Protein 8ZXQ (pdb70)

Nearest PDB structures (foldseek):
  8zxq-assembly1_A  TM=1.011E+00  e=1.852E-20  Synechocystis sp. PCC 6803 substr. Kazusa
  8fm6-assembly1_B  TM=9.868E-01  e=1.856E-18  Synechocystis sp. PCC 6803
  8fm6-assembly1_A  TM=9.824E-01  e=1.324E-17  Synechocystis sp. PCC 6803
  8gbk-assembly1_G  TM=9.699E-01  e=3.195E-17  Synechocystis sp. PCC 6803 substr. Kazusa
  8gdw-assembly1_BBB  TM=9.534E-01  e=4.797E-17  Synechocystis sp. PCC 6803

InterPro domains:
  IPR019595 Domain of unknown function DUF2470 [PF10615] (10-85)
  IPR037119 Haem oxygenase HugZ-like superfamily [G3DSA:3.20.180.10] (1-91)

Radius of gyration: 12.62 Å; Cα contacts (8 Å, |Δi|>4): 171; chains: 1; bounding box: 32×37×26 Å

Organism: Synechocystis sp. (strain ATCC 27184 / PCC 6803 / Kazusa) (NCBI:txid1111708)

Sequence (95 aa):
ADPLTPAISDRICKHMNEDHASAIALYAQVFGQQTDVTMAQQMMQAIDPTGMMDLVVESEGGSKTIRIEFEQPLKDSEDAHQVLIAMAKQARRSVGKNS

Foldseek 3Di:
DAFFDQVNFVVVQVCCQVPVFVLQQLCCVPQVVDPAFPTKGWPGQHQFWTWIWTQGPVGTDIDIGTDPGGDGHVVSVVVVSVVSSVVSVVPVVDD

Secondary structure (DSSP, 8-state):
-----HHHHHHHHHHHHHH-HHHHHHIIIIIS--SS-SEEEEEEEETTEEEEEEEETTEEEEEEEE-SS---SHHHHHHHHHHHHHHHHHHHT--

Solvent-accessible surface area: 5779 Å² total; per-residue (Å²): 92,85,85,19,55,110,72,45,7,96,58,30,5,125,92,14,35,112,97,77,45,88,9,0,17,34,2,0,71,34,70,14,156,32,123,112,26,99,105,1,62,4,104,30,2,40,55,72,0,0,30,0,49,4,42,38,109,82,27,83,110,80,26,96,14,134,24,184,134,74,12,165,35,31,80,45,0,105,94,33,14,61,36,8,11,134,94,0,123,68,83,39,162,130,160

B-factor: mean 22.9, std 15.25, range [1.25, 118.81]

Structure (mmCIF, N/CA/C/O backbone):
data_8ZXQ
#
_entry.id   8ZXQ
#
_cell.length_a   58.898
_cell.length_b   92.348
_cell.length_c   34.464
_cell.angle_alpha   90.00
_cell.angle_beta   90.00
_cell.angle_gamma   90.00
#
_symmetry.space_group_name_H-M   'C 2 2 21'
#
loop_
_entity.id
_entity.type
_entity.pdbx_description
1 polymer 'Ssr1698 protein'
2 non-polymer 'PROTOPORPHYRIN IX CONTAINING FE'
3 water water
#
loop_
_atom_site.group_PDB
_atom_site.id
_atom_site.type_symbol
_atom_site.label_atom_id
_atom_site.label_alt_id
_atom_site.label_comp_id
_atom_site.label_asym_id
_atom_site.label_entity_id
_atom_site.label_seq_id
_atom_site.pdbx_PDB_ins_code
_atom_site.Cartn_x
_atom_site.Cartn_y
_atom_site.Cartn_z
_atom_site.occupancy
_atom_site.B_iso_or_equiv
_atom_site.auth_seq_id
_atom_site.auth_comp_id
_atom_site.auth_asym_id
_atom_site.auth_atom_id
_atom_site.pdbx_PDB_model_num
ATOM 1 N N . ALA A 1 3 ? 2.805 -25.285 -1.760 1.00 46.93 2 ALA A N 1
ATOM 2 C CA . ALA A 1 3 ? 1.724 -25.367 -0.784 1.00 45.46 2 ALA A CA 1
ATOM 3 C C . ALA A 1 3 ? 0.616 -26.277 -1.301 1.00 47.11 2 ALA A C 1
ATOM 4 O O . ALA A 1 3 ? 0.650 -26.709 -2.456 1.00 47.59 2 ALA A O 1
ATOM 6 N N . ASP A 1 4 ? -0.372 -26.568 -0.430 1.00 46.50 3 ASP A N 1
ATOM 7 C CA . ASP A 1 4 ? -1.497 -27.435 -0.769 1.00 45.41 3 ASP A CA 1
ATOM 8 C C . ASP A 1 4 ? -2.521 -26.671 -1.604 1.00 41.79 3 ASP A C 1
ATOM 9 O O . ASP A 1 4 ? -2.787 -25.498 -1.332 1.00 38.38 3 ASP A O 1
ATOM 14 N N . PRO A 1 5 ? -3.108 -27.308 -2.615 1.00 42.99 4 PRO A N 1
ATOM 15 C CA . PRO A 1 5 ? -4.193 -26.662 -3.366 1.00 40.85 4 PRO A CA 1
ATOM 16 C C . PRO A 1 5 ? -5.404 -26.390 -2.481 1.00 37.66 4 PRO A C 1
ATOM 17 O O . PRO A 1 5 ? -5.602 -27.017 -1.438 1.00 38.78 4 PRO A O 1
ATOM 21 N N . LEU A 1 6 ? -6.225 -25.434 -2.922 1.00 32.93 5 LEU A N 1
ATOM 22 C CA . LEU A 1 6 ? -7.364 -24.943 -2.138 1.00 31.05 5 LEU A CA 1
ATOM 23 C C . LEU A 1 6 ? -8.569 -25.883 -2.240 1.00 32.63 5 LEU A C 1
ATOM 24 O O . LEU A 1 6 ? -9.581 -25.582 -2.876 1.00 36.21 5 LEU A O 1
ATOM 29 N N . THR A 1 7 ? -8.472 -27.014 -1.558 1.00 29.75 6 THR A N 1
ATOM 30 C CA . THR A 1 7 ? -9.606 -27.919 -1.468 1.00 27.36 6 THR A CA 1
ATOM 31 C C . THR A 1 7 ? -10.611 -27.393 -0.446 1.00 25.97 6 THR A C 1
ATOM 32 O O . THR A 1 7 ? -10.274 -26.543 0.378 1.00 23.48 6 THR A O 1
ATOM 36 N N . PRO A 1 8 ? -11.862 -27.871 -0.477 1.00 26.55 7 PRO A N 1
ATOM 37 C CA . PRO A 1 8 ? -12.795 -27.492 0.600 1.00 24.66 7 PRO A CA 1
ATOM 38 C C . PRO A 1 8 ? -12.272 -27.847 1.980 1.00 22.89 7 PRO A C 1
ATOM 39 O O . PRO A 1 8 ? -12.532 -27.112 2.942 1.00 24.11 7 PRO A O 1
ATOM 43 N N . ALA A 1 9 ? -11.510 -28.941 2.097 1.00 23.18 8 ALA A N 1
ATOM 44 C CA . ALA A 1 9 ? -10.894 -29.293 3.375 1.00 21.69 8 ALA A CA 1
ATOM 45 C C . ALA A 1 9 ? -9.915 -28.221 3.831 1.00 20.33 8 ALA A C 1
ATOM 46 O O . ALA A 1 9 ? -9.927 -27.808 4.998 1.00 20.32 8 ALA A O 1
ATOM 48 N N . ILE A 1 10 ? -9.043 -27.772 2.927 1.00 17.81 9 ILE A N 1
ATOM 49 C CA . ILE A 1 10 ? -8.103 -26.710 3.274 1.00 16.09 9 ILE A CA 1
ATOM 50 C C . ILE A 1 10 ? -8.855 -25.417 3.558 1.00 15.88 9 ILE A C 1
ATOM 51 O O . ILE A 1 10 ? -8.564 -24.715 4.540 1.00 14.25 9 ILE A O 1
ATOM 56 N N . SER A 1 11 ? -9.853 -25.096 2.726 1.00 15.99 10 SER A N 1
ATOM 57 C CA . SER A 1 11 ? -10.709 -23.944 3.002 1.00 17.51 10 SER A CA 1
ATOM 58 C C . SER A 1 11 ? -11.263 -23.989 4.419 1.00 16.16 10 SER A C 1
ATOM 59 O O . SER A 1 11 ? -11.182 -23.003 5.156 1.00 17.30 10 SER A O 1
ATOM 62 N N . ASP A 1 12 ? -11.861 -25.125 4.808 1.00 15.25 11 ASP A N 1
ATOM 63 C CA . ASP A 1 12 ? -12.432 -25.244 6.148 1.00 18.16 11 ASP A CA 1
ATOM 64 C C . ASP A 1 12 ? -11.410 -24.882 7.212 1.00 17.11 11 ASP A C 1
ATOM 65 O O . ASP A 1 12 ? -11.727 -24.166 8.169 1.00 18.07 11 ASP A O 1
ATOM 70 N N . ARG A 1 13 ? -10.171 -25.353 7.051 1.00 16.73 12 ARG A N 1
ATOM 71 C CA . ARG A 1 13 ? -9.152 -25.113 8.067 1.00 12.22 12 ARG A CA 1
ATOM 72 C C . ARG A 1 13 ? -8.710 -23.650 8.073 1.00 13.50 12 ARG A C 1
ATOM 73 O O . ARG A 1 13 ? -8.502 -23.062 9.144 1.00 13.83 12 ARG A O 1
ATOM 75 N N . ILE A 1 14 ? -8.585 -23.040 6.889 1.00 11.30 13 ILE A N 1
ATOM 76 C CA . ILE A 1 14 ? -8.262 -21.619 6.811 1.00 10.05 13 ILE A CA 1
ATOM 77 C C . ILE A 1 14 ? -9.355 -20.800 7.476 1.00 9.61 13 ILE A C 1
ATOM 78 O O . ILE A 1 14 ? -9.080 -19.914 8.292 1.00 10.53 13 ILE A O 1
ATOM 83 N N . CYS A 1 15 ? -10.611 -21.067 7.122 1.00 11.53 14 CYS A N 1
ATOM 84 C CA . CYS A 1 15 ? -11.707 -20.278 7.681 1.00 11.76 14 CYS A CA 1
ATOM 85 C C . CYS A 1 15 ? -11.782 -20.451 9.181 1.00 12.35 14 CYS A C 1
ATOM 86 O O . CYS A 1 15 ? -12.026 -19.486 9.919 1.00 12.25 14 CYS A O 1
ATOM 89 N N . LYS A 1 16 ? -11.609 -21.687 9.647 1.00 10.61 15 LYS A N 1
ATOM 90 C CA . LYS A 1 16 ? -11.661 -21.950 11.076 1.00 13.04 15 LYS A CA 1
ATOM 91 C C . LYS A 1 16 ? -10.641 -21.098 11.817 1.00 12.62 15 LYS A C 1
ATOM 92 O O . LYS A 1 16 ? -10.953 -20.461 12.830 1.00 14.59 15 LYS A O 1
ATOM 98 N N . HIS A 1 17 ? -9.417 -21.050 11.305 1.00 12.44 16 HIS A N 1
ATOM 99 C CA . HIS A 1 17 ? -8.385 -20.303 11.998 1.00 14.56 16 HIS A CA 1
ATOM 100 C C . HIS A 1 17 ? -8.610 -18.795 11.885 1.00 10.02 16 HIS A C 1
ATOM 101 O O . HIS A 1 17 ? -8.363 -18.048 12.839 1.00 14.06 16 HIS A O 1
ATOM 108 N N . MET A 1 18 ? -9.087 -18.322 10.739 1.00 8.75 17 MET A N 1
ATOM 109 C CA . MET A 1 18 ? -9.392 -16.896 10.609 1.00 8.18 17 MET A CA 1
ATOM 110 C C . MET A 1 18 ? -10.488 -16.482 11.569 1.00 6.94 17 MET A C 1
ATOM 111 O O . MET A 1 18 ? -10.383 -15.441 12.236 1.00 8.60 17 MET A O 1
ATOM 116 N N . ASN A 1 19 ? -11.541 -17.309 11.677 1.00 9.98 18 ASN A N 1
ATOM 117 C CA . ASN A 1 19 ? -12.668 -16.970 12.534 1.00 10.09 18 ASN A CA 1
ATOM 118 C C . ASN A 1 19 ? -12.275 -16.944 14.002 1.00 14.14 18 ASN A C 1
ATOM 119 O O . ASN A 1 19 ? -12.820 -16.142 14.771 1.00 14.63 18 ASN A O 1
ATOM 124 N N . GLU A 1 20 ? -11.347 -17.806 14.409 1.00 12.24 19 GLU A N 1
ATOM 125 C CA . GLU A 1 20 ? -10.956 -17.903 15.810 1.00 16.58 19 GLU A CA 1
ATOM 126 C C . GLU A 1 20 ? -9.881 -16.894 16.189 1.00 16.56 19 GLU A C 1
ATOM 127 O O . GLU A 1 20 ? -9.894 -16.372 17.314 1.00 18.08 19 GLU A O 1
ATOM 133 N N . ASP A 1 21 ? -8.941 -16.602 15.284 1.00 14.73 20 ASP A N 1
ATOM 134 C CA . ASP A 1 21 ? -7.808 -15.786 15.674 1.00 16.09 20 ASP A CA 1
ATOM 135 C C . ASP A 1 21 ? -7.632 -14.507 14.881 1.00 15.29 20 ASP A C 1
ATOM 136 O O . ASP A 1 21 ? -6.729 -13.732 15.212 1.00 17.78 20 ASP A O 1
ATOM 141 N N . HIS A 1 22 ? -8.439 -14.263 13.844 1.00 12.60 21 HIS A N 1
ATOM 142 C CA . HIS A 1 22 ? -8.274 -13.081 12.999 1.00 12.13 21 HIS A CA 1
ATOM 143 C C . HIS A 1 22 ? -9.625 -12.431 12.686 1.00 13.65 21 HIS A C 1
ATOM 144 O O . HIS A 1 22 ? -9.835 -11.882 11.598 1.00 12.47 21 HIS A O 1
ATOM 151 N N . ALA A 1 23 ? -10.554 -12.457 13.645 1.00 12.05 22 ALA A N 1
ATOM 152 C CA . ALA A 1 23 ? -11.905 -11.985 13.355 1.00 15.54 22 ALA A CA 1
ATOM 153 C C . ALA A 1 23 ? -11.931 -10.493 13.033 1.00 14.62 22 ALA A C 1
ATOM 154 O O . ALA A 1 23 ? -12.746 -10.052 12.213 1.00 16.20 22 ALA A O 1
ATOM 156 N N . SER A 1 24 ? -11.049 -9.706 13.656 1.00 15.43 23 SER A N 1
ATOM 157 C CA . SER A 1 24 ? -10.971 -8.279 13.340 1.00 16.31 23 SER A CA 1
ATOM 158 C C . SER A 1 24 ? -10.662 -8.049 11.869 1.00 14.39 23 SER A C 1
ATOM 159 O O . SER A 1 24 ? -11.233 -7.143 11.247 1.00 16.71 23 SER A O 1
ATOM 162 N N . ALA A 1 25 ? -9.726 -8.833 11.303 1.00 10.07 24 ALA A N 1
ATOM 163 C CA . ALA A 1 25 ? -9.394 -8.692 9.887 1.00 9.25 24 ALA A CA 1
ATOM 164 C C . ALA A 1 25 ? -10.591 -9.020 9.019 1.00 10.05 24 ALA A C 1
ATOM 165 O O . ALA A 1 25 ? -10.818 -8.362 8.003 1.00 12.84 24 ALA A O 1
ATOM 167 N N . ILE A 1 26 ? -11.363 -10.053 9.389 1.00 8.73 25 ILE A N 1
ATOM 168 C CA . ILE A 1 26 ? -12.518 -10.412 8.572 1.00 9.71 25 ILE A CA 1
ATOM 169 C C . ILE A 1 26 ? -13.522 -9.267 8.540 1.00 8.29 25 ILE A C 1
ATOM 170 O O . ILE A 1 26 ? -14.124 -8.980 7.502 1.00 11.15 25 ILE A O 1
ATOM 175 N N . ALA A 1 27 ? -13.726 -8.596 9.675 1.00 10.56 26 ALA A N 1
ATOM 176 C CA . ALA A 1 27 ? -14.649 -7.469 9.681 1.00 13.64 26 ALA A CA 1
ATOM 177 C C . ALA A 1 27 ? -14.135 -6.337 8.796 1.00 15.38 26 ALA A C 1
ATOM 178 O O . ALA A 1 27 ? -14.919 -5.671 8.109 1.00 15.13 26 ALA A O 1
ATOM 180 N N . LEU A 1 28 ? -12.819 -6.117 8.783 1.00 14.50 27 LEU A N 1
ATOM 181 C CA . LEU A 1 28 ? -12.241 -5.154 7.854 1.00 15.72 27 LEU A CA 1
ATOM 182 C C . LEU A 1 28 ? -12.507 -5.551 6.406 1.00 12.80 27 LEU A C 1
ATOM 183 O O . LEU A 1 28 ? -12.855 -4.695 5.582 1.00 12.71 27 LEU A O 1
ATOM 188 N N . TYR A 1 29 ? -12.326 -6.835 6.069 1.00 11.32 28 TYR A N 1
ATOM 189 C CA . TYR A 1 29 ? -12.668 -7.288 4.721 1.00 8.16 28 TYR A CA 1
ATOM 190 C C . TYR A 1 29 ? -14.103 -6.926 4.386 1.00 10.69 28 TYR A C 1
ATOM 191 O O . TYR A 1 29 ? -14.389 -6.377 3.313 1.00 12.25 28 TYR A O 1
ATOM 200 N N . ALA A 1 30 ? -15.026 -7.259 5.297 1.00 12.72 29 ALA A N 1
ATOM 201 C CA . ALA A 1 30 ? -16.445 -7.012 5.059 1.00 14.97 29 ALA A CA 1
ATOM 202 C C . ALA A 1 30 ? -16.723 -5.532 4.851 1.00 19.20 29 ALA A C 1
ATOM 203 O O . ALA A 1 30 ? -17.520 -5.163 3.982 1.00 21.85 29 ALA A O 1
ATOM 205 N N . GLN A 1 31 ? -16.069 -4.668 5.634 1.00 19.15 30 GLN A N 1
ATOM 206 C CA . GLN A 1 31 ? -16.301 -3.235 5.509 1.00 20.29 30 GLN A CA 1
ATOM 207 C C . GLN A 1 31 ? -15.742 -2.691 4.202 1.00 20.20 30 GLN A C 1
ATOM 208 O O . GLN A 1 31 ? -16.449 -2.023 3.444 1.00 23.85 30 GLN A O 1
ATOM 214 N N . VAL A 1 32 ? -14.467 -2.935 3.930 1.00 17.28 31 VAL A N 1
ATOM 215 C CA . VAL A 1 32 ? -13.824 -2.250 2.812 1.00 15.82 31 VAL A CA 1
ATOM 216 C C . VAL A 1 32 ? -14.069 -2.971 1.496 1.00 16.91 31 VAL A C 1
ATOM 217 O O . VAL A 1 32 ? -14.423 -2.343 0.492 1.00 19.78 31 VAL A O 1
ATOM 221 N N . PHE A 1 33 ? -13.857 -4.292 1.469 1.00 17.64 32 PHE A N 1
ATOM 222 C CA . PHE A 1 33 ? -14.039 -5.050 0.237 1.00 18.22 32 PHE A CA 1
ATOM 223 C C . P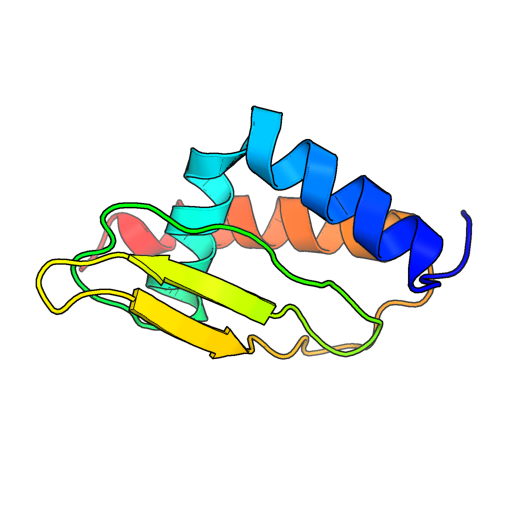HE A 1 33 ? -15.490 -5.443 0.019 1.00 18.48 32 PHE A C 1
ATOM 224 O O . PHE A 1 33 ? -15.940 -5.505 -1.127 1.00 19.68 32 PHE A O 1
ATOM 232 N N . GLY A 1 34 ? -16.235 -5.694 1.090 1.00 20.40 33 GLY A N 1
ATOM 233 C CA . GLY A 1 34 ? -17.645 -6.000 0.985 1.00 22.03 33 GLY A CA 1
ATOM 234 C C . GLY A 1 34 ? -18.549 -4.792 0.990 1.00 25.33 33 GLY A C 1
ATOM 235 O O . GLY A 1 34 ? -19.763 -4.939 0.811 1.00 25.80 33 GLY A O 1
ATOM 236 N N . GLN A 1 35 ? -17.980 -3.603 1.213 1.00 27.53 34 GLN A N 1
ATOM 237 C CA . GLN A 1 35 ? -18.722 -2.341 1.195 1.00 30.11 34 GLN A CA 1
ATOM 238 C C . GLN A 1 35 ? -19.913 -2.385 2.149 1.00 32.20 34 GLN A C 1
ATOM 239 O O . GLN A 1 35 ? -21.016 -1.935 1.830 1.00 33.86 34 GLN A O 1
ATOM 245 N N . GLN A 1 36 ? -19.680 -2.924 3.338 1.00 33.56 35 GLN A N 1
ATOM 246 C CA . GLN A 1 36 ? -20.689 -3.002 4.382 1.00 35.18 35 GLN A CA 1
ATOM 247 C C . GLN A 1 36 ? -20.413 -1.929 5.423 1.00 40.63 35 GLN A C 1
ATOM 248 O O . GLN A 1 36 ? -19.266 -1.728 5.827 1.00 42.57 35 GLN A O 1
ATOM 254 N N . THR A 1 37 ? -21.467 -1.241 5.859 1.00 44.22 36 THR A N 1
ATOM 255 C CA . THR A 1 37 ? -21.284 -0.043 6.672 1.00 68.18 36 THR A CA 1
ATOM 256 C C . THR A 1 37 ? -20.972 -0.349 8.134 1.00 36.53 36 THR A C 1
ATOM 257 O O . THR A 1 37 ? -19.818 -0.235 8.560 1.00 118.81 36 THR A O 1
ATOM 261 N N . ASP A 1 38 ? -21.983 -0.726 8.912 1.00 42.74 37 ASP A N 1
ATOM 262 C CA . ASP A 1 38 ? -21.838 -0.822 10.365 1.00 49.68 37 ASP A CA 1
ATOM 263 C C . ASP A 1 38 ? -21.691 -2.284 10.774 1.00 48.38 37 ASP A C 1
ATOM 264 O O . ASP A 1 38 ? -22.571 -2.888 11.385 1.00 50.04 37 ASP A O 1
ATOM 269 N N . VAL A 1 39 ? -20.528 -2.837 10.435 1.00 43.87 38 VAL A N 1
ATOM 270 C CA . VAL A 1 39 ? -20.254 -4.247 10.680 1.00 39.25 38 VAL A CA 1
ATOM 271 C C . VAL A 1 39 ? -20.002 -4.472 12.165 1.00 38.55 38 V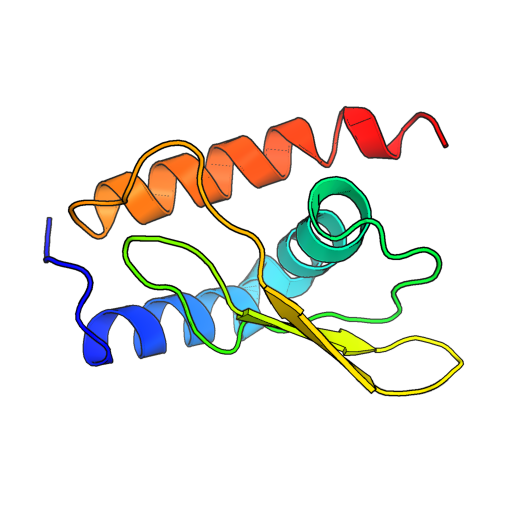AL A C 1
ATOM 272 O O . VAL A 1 39 ? -19.097 -3.877 12.761 1.00 39.30 38 VAL A O 1
ATOM 276 N N . THR A 1 40 ? -20.804 -5.345 12.765 1.00 36.50 39 THR A N 1
ATOM 277 C CA . THR A 1 40 ? -20.622 -5.731 14.157 1.00 36.03 39 THR A CA 1
ATOM 278 C C . THR A 1 40 ? -19.581 -6.833 14.282 1.00 35.23 39 THR A C 1
ATOM 279 O O . THR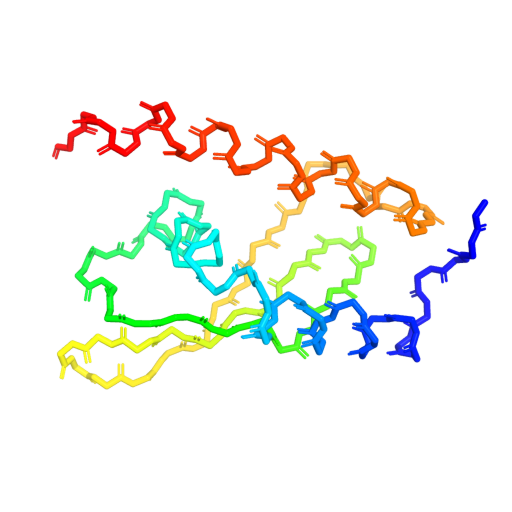 A 1 40 ? -18.662 -6.745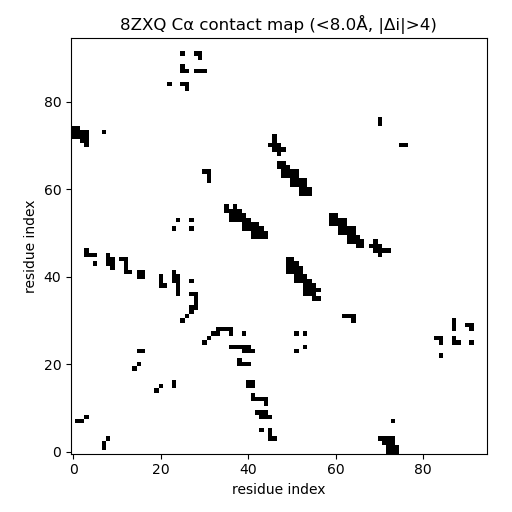 15.102 1.00 35.08 39 THR A O 1
ATOM 283 N N . MET A 1 41 ? -19.723 -7.878 13.476 1.00 32.11 40 MET A N 1
ATOM 284 C CA . MET A 1 41 ? -18.760 -8.964 13.400 1.00 28.95 40 MET A CA 1
ATOM 285 C C . MET A 1 41 ? -18.893 -9.591 12.025 1.00 20.36 40 MET A C 1
ATOM 286 O O . MET A 1 41 ? -19.909 -9.432 11.347 1.00 20.78 40 MET A O 1
ATOM 291 N N . ALA A 1 42 ? -17.849 -10.293 11.609 1.00 17.64 41 ALA A N 1
ATOM 292 C CA . ALA A 1 42 ? -17.896 -11.017 10.355 1.00 14.43 41 ALA A CA 1
ATOM 293 C C . ALA A 1 42 ? -17.157 -12.331 10.530 1.00 15.84 41 ALA A C 1
ATOM 294 O O . ALA A 1 42 ? -16.176 -12.413 11.274 1.00 13.91 41 ALA A O 1
ATOM 296 N N . GLN A 1 43 ? -17.638 -13.357 9.831 1.00 13.39 42 GLN A N 1
ATOM 297 C CA A GLN A 1 43 ? -17.039 -14.682 9.843 0.54 14.26 42 GLN A CA 1
ATOM 298 C CA B GLN A 1 43 ? -16.988 -14.654 9.844 0.46 12.94 42 GLN A CA 1
ATOM 299 C C . GLN A 1 43 ? -16.782 -15.118 8.413 1.00 12.43 42 GLN A C 1
ATOM 300 O O . GLN A 1 43 ? -17.530 -14.750 7.502 1.00 16.21 42 GLN A O 1
ATOM 311 N N . MET A 1 44 ? -15.718 -15.892 8.217 1.00 11.07 43 MET A N 1
ATOM 312 C CA A MET A 1 44 ? -15.435 -16.504 6.923 0.58 10.84 43 MET A CA 1
ATOM 313 C CA B 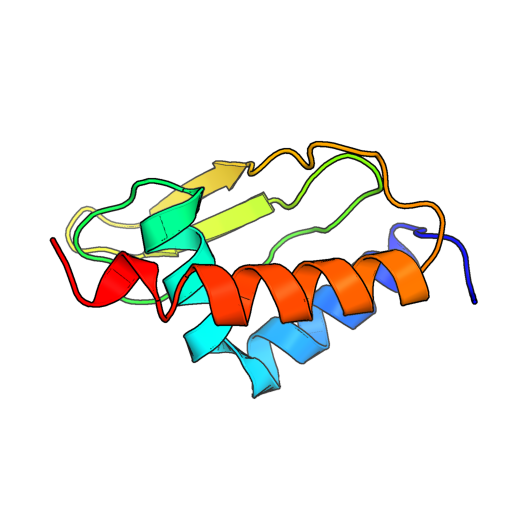MET A 1 44 ? -15.442 -16.499 6.926 0.42 9.88 43 MET A CA 1
ATOM 314 C C . MET A 1 44 ? -16.128 -17.856 6.871 1.00 8.64 43 ME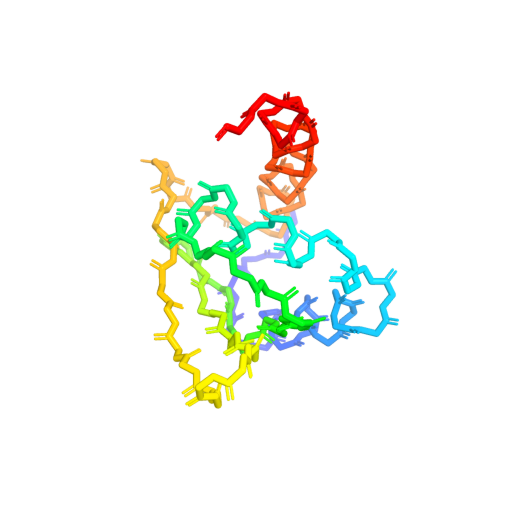T A C 1
ATOM 315 O O . MET A 1 44 ? -15.907 -18.705 7.740 1.00 13.07 43 MET A O 1
ATOM 324 N N . GLN A 1 45 ? -16.968 -18.050 5.862 1.00 15.16 44 GLN A N 1
ATOM 325 C CA . GLN A 1 45 ? -17.690 -19.303 5.689 1.00 17.57 44 GLN A CA 1
ATOM 326 C C . GLN A 1 45 ? -16.958 -20.245 4.746 1.00 16.88 44 GLN A C 1
ATOM 327 O O . GLN A 1 45 ? -17.001 -21.466 4.927 1.00 19.83 44 GLN A O 1
ATOM 333 N N . ALA A 1 46 ? -16.297 -19.691 3.733 1.00 13.89 45 ALA A N 1
ATOM 334 C CA . ALA A 1 46 ? -15.548 -20.467 2.754 1.00 14.33 45 ALA A CA 1
ATOM 335 C C . ALA A 1 46 ? -14.537 -19.553 2.082 1.00 15.86 45 ALA A C 1
ATOM 336 O O . ALA A 1 46 ? -14.738 -18.340 2.002 1.00 14.89 45 ALA A O 1
ATOM 338 N N . ILE A 1 47 ? -13.441 -20.148 1.616 1.00 13.73 46 ILE A N 1
ATOM 339 C CA . ILE A 1 47 ? -12.526 -19.478 0.705 1.00 15.17 46 ILE A CA 1
ATOM 340 C C . ILE A 1 47 ? -12.176 -20.469 -0.394 1.00 13.54 46 ILE A C 1
ATOM 341 O O . ILE A 1 47 ? -11.923 -21.646 -0.123 1.00 20.66 46 ILE A O 1
ATOM 346 N N . ASP A 1 48 ? -12.212 -20.017 -1.624 1.00 12.15 47 ASP A N 1
ATOM 347 C CA . ASP A 1 48 ? -11.983 -20.910 -2.746 1.00 15.89 47 ASP A CA 1
ATOM 348 C C . ASP A 1 48 ? -11.096 -20.190 -3.755 1.00 15.57 47 ASP A C 1
ATOM 349 O O . ASP A 1 48 ? -10.734 -19.023 -3.521 1.00 13.80 47 ASP A O 1
ATOM 354 N N . PRO A 1 49 ? -10.685 -20.832 -4.858 1.00 16.77 48 PRO A N 1
ATOM 355 C CA . PRO A 1 49 ? -9.752 -20.146 -5.763 1.00 16.39 48 PRO A CA 1
ATOM 356 C C . PRO A 1 49 ? -10.235 -18.794 -6.265 1.00 16.41 48 PRO A C 1
ATOM 357 O O . PRO A 1 49 ? -9.394 -17.929 -6.544 1.00 15.10 48 PRO A O 1
ATOM 361 N N . THR A 1 50 ? -11.548 -18.552 -6.355 1.00 15.91 49 THR A N 1
ATOM 362 C CA . THR A 1 50 ? -12.028 -17.313 -6.943 1.00 15.63 49 THR A CA 1
ATOM 363 C C . THR A 1 50 ? -12.612 -16.310 -5.958 1.00 17.55 49 THR A C 1
ATOM 364 O O . THR A 1 50 ? -12.932 -15.191 -6.376 1.00 20.81 49 THR A O 1
ATOM 368 N N . GLY A 1 51 ? -12.758 -16.647 -4.682 1.00 14.91 50 GLY A N 1
ATOM 369 C CA . GLY A 1 51 ? -13.336 -15.678 -3.766 1.00 14.48 50 GLY A CA 1
ATOM 370 C C . GLY A 1 51 ? -13.510 -16.236 -2.368 1.00 12.77 50 GLY A C 1
ATOM 371 O O . GLY A 1 51 ? -13.117 -17.369 -2.067 1.00 14.24 50 GLY A O 1
ATOM 372 N N . MET A 1 52 ? -14.083 -15.393 -1.498 1.00 12.77 51 MET A N 1
ATOM 373 C CA A MET A 1 52 ? -14.421 -15.804 -0.146 0.76 13.33 51 MET A CA 1
ATOM 374 C CA B MET A 1 52 ? -14.397 -15.716 -0.107 0.24 12.99 51 MET A CA 1
ATOM 375 C C . MET A 1 52 ? -15.861 -15.418 0.171 1.00 12.74 51 MET A C 1
ATOM 376 O O . MET A 1 52 ? -16.388 -14.401 -0.302 1.00 13.46 51 MET A O 1
ATOM 385 N N . ASP A 1 53 ? -16.500 -16.262 0.973 1.00 13.65 52 ASP A N 1
ATOM 386 C CA . ASP A 1 53 ? -17.868 -16.041 1.423 1.00 13.62 52 ASP A CA 1
ATOM 387 C C . ASP A 1 53 ? -17.811 -15.608 2.877 1.00 15.25 52 ASP A C 1
ATOM 388 O O . ASP A 1 53 ? -17.241 -16.324 3.710 1.00 14.99 52 ASP A O 1
ATOM 393 N N . LEU A 1 54 ? -18.395 -14.449 3.175 1.00 14.40 53 LEU A N 1
ATOM 394 C CA . LEU A 1 54 ? -18.422 -13.890 4.515 1.00 14.15 53 LEU A CA 1
ATOM 395 C C . LEU A 1 54 ? -19.852 -13.854 5.035 1.00 14.54 53 LEU A C 1
ATOM 396 O O . LEU A 1 54 ? -20.791 -13.530 4.293 1.00 17.83 53 LEU A O 1
ATOM 401 N N . VAL A 1 55 ? -20.016 -14.187 6.312 1.00 15.83 54 VAL A N 1
ATOM 402 C CA . VAL A 1 55 ? -21.259 -13.944 7.029 1.00 17.52 54 VAL A CA 1
ATOM 403 C C . VAL A 1 55 ? -21.041 -12.708 7.881 1.00 17.33 54 VAL A C 1
ATOM 404 O O . VAL A 1 55 ? -20.130 -12.684 8.715 1.00 17.18 54 VAL A O 1
ATOM 408 N N . VAL A 1 56 ? -21.867 -11.682 7.681 1.00 19.15 55 VAL A N 1
ATOM 409 C CA . VAL A 1 56 ? -21.616 -10.348 8.221 1.00 19.56 55 VAL A CA 1
ATOM 410 C C . VAL A 1 56 ? -22.799 -9.933 9.082 1.00 21.82 55 VAL A C 1
ATOM 411 O O . VAL A 1 56 ? -23.935 -9.912 8.600 1.00 24.67 55 VAL A O 1
ATOM 415 N N . GLU A 1 57 ? -22.528 -9.596 10.342 1.00 23.48 56 GLU A N 1
ATOM 416 C CA . GLU A 1 57 ? -23.544 -9.157 11.290 1.00 26.83 56 GLU A CA 1
ATOM 417 C C . GLU A 1 57 ? -23.502 -7.643 11.429 1.00 32.57 56 GLU A C 1
ATOM 418 O O . GLU A 1 57 ? -22.425 -7.042 11.481 1.00 31.68 56 GLU A O 1
ATOM 424 N N . SER A 1 58 ? -24.682 -7.037 11.487 1.00 38.78 57 SER A N 1
ATOM 425 C CA . SER A 1 58 ? -24.837 -5.605 11.699 1.00 47.75 57 SER A CA 1
ATOM 426 C C . SER A 1 58 ? -26.129 -5.394 12.487 1.00 53.95 57 SER A C 1
ATOM 427 O O . SER A 1 58 ? -26.678 -6.340 13.063 1.00 55.49 57 SER A O 1
ATOM 430 N N . GLU A 1 59 ? -26.618 -4.150 12.508 0.96 56.40 58 GLU A N 1
ATOM 431 C CA . GLU A 1 59 ? -27.866 -3.850 13.205 0.96 56.36 58 GLU A CA 1
ATOM 432 C C . GLU A 1 59 ? -29.031 -4.608 12.586 0.96 58.37 58 GLU A C 1
ATOM 433 O O . GLU A 1 59 ? -29.868 -5.174 13.299 0.96 58.89 58 GLU A O 1
ATOM 435 N N . GLY A 1 60 ? -29.093 -4.636 11.253 0.79 58.69 59 GLY A N 1
ATOM 436 C CA . GLY A 1 60 ? -30.191 -5.254 10.536 0.79 31.21 59 GLY A CA 1
ATOM 437 C C . GLY A 1 60 ? -30.106 -6.764 10.471 0.79 80.38 59 GLY A C 1
ATOM 438 O O . GLY A 1 60 ? -30.876 -7.406 9.748 0.79 91.65 59 GLY A O 1
ATOM 439 N N . GLY A 1 61 ? -29.173 -7.342 11.221 1.00 69.63 60 GLY A N 1
ATOM 440 C CA . GLY A 1 61 ? -29.028 -8.781 11.254 1.00 60.24 60 GLY A CA 1
ATOM 441 C C . GLY A 1 61 ? -27.889 -9.292 10.395 1.00 50.54 60 GLY A C 1
ATOM 442 O O . GLY A 1 61 ? -26.883 -8.601 10.208 1.00 48.87 60 GLY A O 1
ATOM 443 N N . SER A 1 62 ? -28.047 -10.498 9.859 1.00 42.60 61 SER A N 1
ATOM 444 C CA . SER A 1 62 ? -26.969 -11.208 9.195 1.00 38.43 61 SER A CA 1
ATOM 445 C C . SER A 1 62 ? -27.181 -11.231 7.693 1.00 37.12 61 SER A C 1
ATOM 446 O O . SER A 1 62 ? -28.312 -11.342 7.211 1.00 38.72 61 SER A O 1
ATOM 449 N N . LYS A 1 63 ? -26.076 -11.147 6.966 1.00 35.46 62 LYS A N 1
ATOM 450 C CA . LYS A 1 63 ? -26.068 -11.125 5.516 1.00 34.27 62 LYS A CA 1
ATOM 451 C C . LYS A 1 63 ? -24.828 -11.871 5.056 1.00 31.67 62 LYS A C 1
ATOM 452 O O . LYS A 1 63 ? -23.767 -11.745 5.666 1.00 33.18 62 LYS A O 1
ATOM 458 N N . THR A 1 64 ? -24.968 -12.670 4.012 1.00 30.12 63 THR A N 1
ATOM 459 C CA . THR A 1 64 ? -23.837 -13.361 3.420 1.00 31.66 63 THR A CA 1
ATOM 460 C C . THR A 1 64 ? -23.415 -12.616 2.167 1.00 29.07 63 THR A C 1
ATOM 461 O O . THR A 1 64 ? -24.256 -12.251 1.339 1.00 30.23 63 THR A O 1
ATOM 465 N N . ILE A 1 65 ? -22.121 -12.376 2.034 1.00 24.07 64 ILE A N 1
ATOM 466 C CA . ILE A 1 65 ? -21.612 -11.709 0.852 1.00 23.32 64 ILE A CA 1
ATOM 467 C C . ILE A 1 65 ? -20.437 -12.506 0.308 1.00 21.64 64 ILE A C 1
ATOM 468 O O . ILE A 1 65 ? -19.817 -13.314 1.006 1.00 22.69 64 ILE A O 1
ATOM 473 N N . ARG A 1 66 ? -20.137 -12.269 -0.962 1.00 19.22 65 ARG A N 1
ATOM 474 C CA . ARG A 1 66 ? -18.972 -12.861 -1.603 1.00 19.58 65 ARG A CA 1
ATOM 475 C C . ARG A 1 66 ? -18.047 -11.771 -2.117 1.00 19.74 65 ARG A C 1
ATOM 476 O O . ARG A 1 66 ? -18.485 -10.842 -2.805 1.00 20.59 65 ARG A O 1
ATOM 484 N N . ILE A 1 67 ? -16.769 -11.906 -1.796 1.00 17.08 66 ILE A N 1
ATOM 485 C CA . ILE A 1 67 ? -15.712 -11.063 -2.326 1.00 17.27 66 ILE A CA 1
ATOM 486 C C . ILE A 1 67 ? -14.963 -11.896 -3.353 1.00 18.30 66 ILE A C 1
ATOM 487 O O . ILE A 1 67 ? -14.518 -13.010 -3.044 1.00 17.87 66 ILE A O 1
ATOM 492 N N . GLU A 1 68 ? -14.843 -11.380 -4.573 1.00 17.48 67 GLU A N 1
ATOM 493 C CA . GLU A 1 68 ? -14.131 -12.083 -5.634 1.00 19.72 67 GLU A CA 1
ATOM 494 C C . GLU A 1 68 ? -12.718 -11.534 -5.797 1.00 21.47 67 GLU A C 1
ATOM 495 O O . GLU A 1 68 ? -12.499 -10.321 -5.765 1.00 23.29 67 GLU A O 1
ATOM 501 N N . PHE A 1 69 ? -11.764 -12.446 -5.968 1.00 20.75 68 PHE A N 1
ATOM 502 C CA . PHE A 1 69 ? -10.359 -12.098 -6.101 1.00 21.57 68 PHE A CA 1
ATOM 503 C C . PHE A 1 69 ? -10.048 -11.706 -7.536 1.00 27.63 68 PHE A C 1
ATOM 504 O O . PHE A 1 69 ? -10.583 -12.291 -8.478 1.00 28.63 68 PHE A O 1
ATOM 512 N N . GLU A 1 70 ? -9.174 -10.711 -7.699 1.00 30.57 69 GLU A N 1
ATOM 513 C CA . GLU A 1 70 ? -8.763 -10.304 -9.039 1.00 32.38 69 GLU A CA 1
ATOM 514 C C . GLU A 1 70 ? -8.127 -11.460 -9.798 1.00 29.99 69 GLU A C 1
ATOM 515 O O . GLU A 1 70 ? -8.384 -11.653 -10.993 1.00 30.96 69 GLU A O 1
ATOM 521 N N . GLN A 1 71 ? -7.295 -12.240 -9.122 1.00 30.08 70 GLN A N 1
ATOM 522 C CA . GLN A 1 71 ? -6.568 -13.339 -9.723 1.00 32.80 70 GLN A CA 1
ATOM 523 C C . GLN A 1 71 ? -6.851 -14.598 -8.917 1.00 28.64 70 GLN A C 1
ATOM 524 O O . GLN A 1 71 ? -6.795 -14.556 -7.681 1.00 27.51 70 GLN A O 1
ATOM 530 N N . PRO A 1 72 ? -7.177 -15.717 -9.558 1.00 22.69 71 PRO A N 1
ATOM 531 C CA . PRO A 1 72 ? -7.542 -16.921 -8.801 1.00 22.76 71 PRO A CA 1
ATOM 532 C C . PRO A 1 72 ? -6.379 -17.437 -7.966 1.00 18.70 71 PRO A C 1
ATOM 533 O O . PRO A 1 72 ? -5.212 -17.359 -8.361 1.00 19.04 71 PRO A O 1
ATOM 537 N N . LEU A 1 73 ? -6.712 -17.969 -6.796 1.00 15.26 72 LEU A N 1
ATOM 538 C CA . LEU A 1 73 ? -5.705 -18.546 -5.923 1.00 13.55 72 LEU A CA 1
ATOM 539 C C . LEU A 1 73 ? -5.346 -19.946 -6.393 1.00 15.09 72 LEU A C 1
ATOM 540 O O . LEU A 1 73 ? -6.221 -20.723 -6.789 1.00 17.38 72 LEU A O 1
ATOM 545 N N . LYS A 1 74 ? -4.053 -20.275 -6.367 1.00 15.24 73 LYS A N 1
ATOM 546 C CA . LYS A 1 74 ? -3.657 -21.611 -6.789 1.00 16.02 73 LYS A CA 1
ATOM 547 C C . LYS A 1 74 ? -3.289 -22.544 -5.645 1.00 17.67 73 LYS A C 1
ATOM 548 O O . LYS A 1 74 ? -3.294 -23.762 -5.852 1.00 24.97 73 LYS A O 1
ATOM 554 N N . ASP A 1 75 ? -2.988 -22.024 -4.456 1.00 15.81 74 ASP A N 1
ATOM 555 C CA . ASP A 1 75 ? -2.641 -22.875 -3.327 1.00 16.53 74 ASP A CA 1
ATOM 556 C C . ASP A 1 75 ? -2.840 -22.071 -2.049 1.00 14.55 74 ASP A C 1
ATOM 557 O O . ASP A 1 75 ? -3.239 -20.901 -2.085 1.00 13.10 74 ASP A O 1
ATOM 562 N N . SER A 1 76 ? -2.553 -22.705 -0.910 1.00 12.30 75 SER A N 1
ATOM 563 C CA . SER A 1 76 ? -2.782 -22.040 0.363 1.00 12.80 75 SER A CA 1
ATOM 564 C C . SER A 1 76 ? -1.835 -20.876 0.581 1.00 10.52 75 SER A C 1
ATOM 565 O O . SER A 1 76 ? -2.150 -19.981 1.372 1.00 9.95 75 SER A O 1
ATOM 568 N N . GLU A 1 77 ? -0.684 -20.862 -0.091 1.00 11.62 76 GLU A N 1
ATOM 569 C CA . GLU A 1 77 ? 0.218 -19.725 0.040 1.00 11.09 76 GLU A CA 1
ATOM 570 C C . GLU A 1 77 ? -0.358 -18.492 -0.643 1.00 7.53 76 GLU A C 1
ATOM 571 O O . GLU A 1 77 ? -0.267 -17.379 -0.105 1.00 8.31 76 GLU A O 1
ATOM 577 N N . ASP A 1 78 ? -0.931 -18.664 -1.848 1.00 6.93 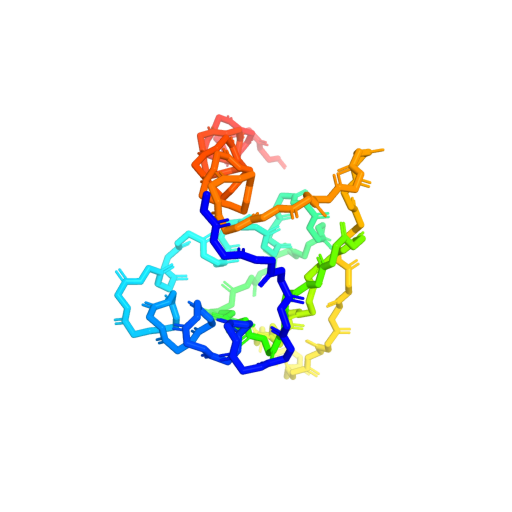77 ASP A N 1
ATOM 578 C CA . ASP A 1 78 ? -1.664 -17.568 -2.476 1.00 6.94 77 ASP A CA 1
ATOM 579 C C . ASP A 1 78 ? -2.755 -17.057 -1.546 1.00 8.52 77 ASP A C 1
ATOM 580 O O . ASP A 1 78 ? -2.965 -15.843 -1.421 1.00 8.69 77 ASP A O 1
ATOM 585 N N . ALA A 1 79 ? -3.453 -17.973 -0.873 1.00 6.53 78 ALA A N 1
ATOM 586 C CA . ALA A 1 79 ? -4.481 -17.544 0.068 1.00 4.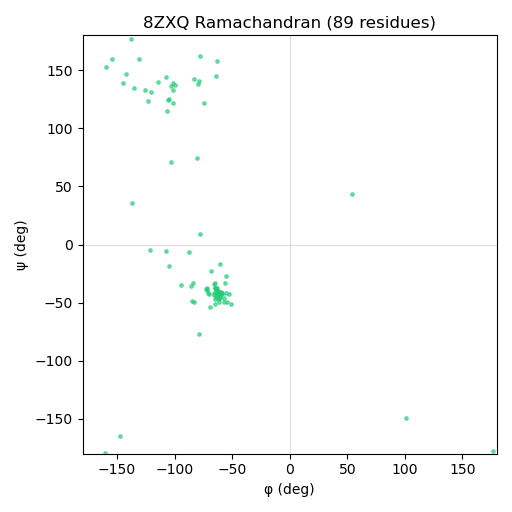02 78 ALA A CA 1
ATOM 587 C C . ALA A 1 79 ? -3.866 -16.696 1.170 1.00 5.71 78 ALA A C 1
ATOM 588 O O . ALA A 1 79 ? -4.389 -15.636 1.521 1.00 5.87 78 ALA A O 1
ATOM 590 N N . HIS A 1 80 ? -2.743 -17.151 1.717 1.00 4.85 79 HIS A N 1
ATOM 591 C CA . HIS A 1 80 ? -2.076 -16.392 2.769 1.00 5.51 79 HIS A CA 1
ATOM 592 C C . HIS A 1 80 ? -1.739 -14.983 2.289 1.00 6.08 79 HIS A C 1
ATOM 593 O O . HIS A 1 80 ? -2.038 -13.987 2.974 1.00 5.20 79 HIS A O 1
ATOM 600 N N . GLN A 1 81 ? -1.121 -14.877 1.108 1.00 5.30 80 GLN A N 1
ATOM 601 C CA . GLN A 1 81 ? -0.698 -13.568 0.625 1.00 5.48 80 GLN A CA 1
ATOM 602 C C . GLN A 1 81 ? -1.891 -12.640 0.404 1.00 5.33 80 GLN A C 1
ATOM 603 O O . GLN A 1 81 ? -1.817 -11.445 0.721 1.00 7.01 80 GLN A O 1
ATOM 609 N N . VAL A 1 82 ? -3.019 -13.175 -0.084 1.00 6.21 81 VAL A N 1
ATOM 610 C CA . VAL A 1 82 ? -4.161 -12.297 -0.328 1.00 7.93 81 VAL A CA 1
ATOM 611 C C . VAL A 1 82 ? -4.793 -11.870 0.989 1.00 6.99 81 VAL A C 1
ATOM 612 O O . VAL A 1 82 ? -5.212 -10.712 1.137 1.00 7.47 81 VAL A O 1
ATOM 616 N N . LEU A 1 83 ? -4.862 -12.772 1.974 1.00 4.15 82 LEU A N 1
ATOM 617 C CA . LEU A 1 83 ? -5.445 -12.381 3.249 1.00 3.92 82 LEU A CA 1
ATOM 618 C C . LEU A 1 83 ? -4.586 -11.315 3.929 1.00 6.19 82 LEU A C 1
ATOM 619 O O . LEU A 1 83 ? -5.115 -10.371 4.534 1.00 6.24 82 LEU A O 1
ATOM 624 N N . ILE A 1 84 ? -3.255 -11.431 3.802 1.00 3.93 83 ILE A N 1
ATOM 625 C CA . ILE A 1 84 ? -2.352 -10.406 4.341 1.00 3.15 83 ILE A CA 1
ATOM 626 C C . ILE A 1 84 ? -2.565 -9.084 3.614 1.00 4.54 83 ILE A C 1
ATOM 627 O O . ILE A 1 84 ? -2.716 -8.022 4.238 1.00 6.30 83 ILE A O 1
ATOM 632 N N . ALA A 1 85 ? -2.537 -9.128 2.285 1.00 4.98 84 ALA A N 1
ATOM 633 C CA . ALA A 1 85 ? -2.649 -7.896 1.515 1.00 6.48 84 ALA A CA 1
ATOM 634 C C . ALA A 1 85 ? -3.981 -7.213 1.763 1.00 7.17 84 ALA A C 1
ATOM 635 O O . ALA A 1 85 ? -4.043 -5.980 1.896 1.00 10.13 84 ALA A O 1
ATOM 637 N N . MET A 1 86 ? -5.065 -7.997 1.805 1.00 6.54 85 MET A N 1
ATOM 638 C CA . MET A 1 86 ? -6.388 -7.414 2.010 1.00 5.77 85 MET A CA 1
ATOM 639 C C . MET A 1 86 ? -6.496 -6.759 3.379 1.00 7.30 85 MET A C 1
ATOM 640 O O . MET A 1 86 ? -7.123 -5.702 3.519 1.00 9.21 85 MET A O 1
ATOM 645 N N . ALA A 1 87 ? -5.877 -7.358 4.397 1.00 5.31 86 ALA A N 1
ATOM 646 C CA . ALA A 1 87 ? -5.905 -6.752 5.721 1.00 4.93 86 ALA A CA 1
ATOM 647 C C . ALA A 1 87 ? -5.183 -5.411 5.719 1.00 6.72 86 ALA A C 1
ATOM 648 O O . ALA A 1 87 ? -5.699 -4.412 6.242 1.00 8.56 86 ALA A O 1
ATOM 650 N N . LYS A 1 88 ? -3.997 -5.360 5.097 1.00 8.00 87 LYS A N 1
ATOM 651 C CA . LYS A 1 88 ? -3.245 -4.105 5.006 1.00 9.04 87 LYS A CA 1
ATOM 652 C C . LYS A 1 88 ? -4.027 -3.053 4.238 1.00 10.57 87 LYS A C 1
ATOM 653 O O . LYS A 1 88 ? -4.095 -1.885 4.647 1.00 13.37 87 LYS A O 1
ATOM 659 N N . GLN A 1 89 ? -4.594 -3.450 3.099 1.00 8.22 88 GLN A N 1
ATOM 660 C CA . GLN A 1 89 ? -5.336 -2.513 2.264 1.00 10.56 88 GLN A CA 1
ATOM 661 C C . GLN A 1 89 ? -6.587 -2.018 2.969 1.00 12.86 88 GLN A C 1
ATOM 662 O O . GLN A 1 89 ? -6.911 -0.821 2.907 1.00 14.83 88 GLN A O 1
ATOM 668 N N . ALA A 1 90 ? -7.302 -2.916 3.652 1.00 11.55 89 ALA A N 1
ATOM 669 C CA . ALA A 1 90 ? -8.497 -2.490 4.368 1.00 13.11 89 ALA A CA 1
ATOM 670 C C . ALA A 1 90 ? -8.161 -1.521 5.497 1.00 14.03 89 ALA A C 1
ATOM 671 O O . ALA A 1 90 ? -8.886 -0.545 5.714 1.00 17.09 89 ALA A O 1
ATOM 673 N N . ARG A 1 91 ? -7.077 -1.773 6.239 1.00 13.00 90 ARG A N 1
ATOM 674 C CA A ARG A 1 91 ? -6.697 -0.845 7.298 0.51 14.14 90 ARG A CA 1
ATOM 675 C CA B ARG A 1 91 ? -6.675 -0.850 7.297 0.49 14.73 90 ARG A CA 1
ATOM 676 C C . ARG A 1 91 ? -6.361 0.526 6.729 1.00 18.48 90 ARG A C 1
ATOM 677 O O . ARG A 1 91 ? -6.699 1.552 7.333 1.00 23.41 90 ARG A O 1
ATOM 692 N N . SER A 1 92 ? -5.724 0.571 5.555 1.00 16.77 91 SER A N 1
ATOM 693 C CA . SER A 1 92 ? -5.444 1.863 4.927 1.00 19.49 91 SER A CA 1
ATOM 694 C C . SER A 1 92 ? -6.738 2.579 4.546 1.00 22.51 91 SER A C 1
ATOM 695 O O . SER A 1 92 ? -6.907 3.774 4.814 1.00 25.94 91 SER A O 1
ATOM 698 N N . VAL A 1 93 ? -7.664 1.865 3.905 1.00 20.65 92 VAL A N 1
ATOM 699 C CA . VAL A 1 93 ? -8.880 2.509 3.412 1.00 21.00 92 VAL A CA 1
ATOM 700 C C . VAL A 1 93 ? -9.790 2.894 4.561 1.00 26.37 92 VAL A C 1
ATOM 701 O O . VAL A 1 93 ? -10.394 3.971 4.554 1.00 29.07 92 VAL A O 1
ATOM 705 N N . GLY A 1 94 ? -9.920 2.017 5.555 1.00 31.21 93 GLY A N 1
ATOM 706 C CA . GLY A 1 94 ? -10.866 2.241 6.634 1.00 38.98 93 GLY A CA 1
ATOM 707 C C . GLY A 1 94 ? -10.608 3.496 7.435 1.00 47.24 93 GLY A C 1
ATOM 708 O O . GLY A 1 94 ? -11.500 3.949 8.164 1.00 51.05 93 GLY A O 1
ATOM 709 N N . LYS A 1 95 ? -9.409 4.075 7.320 1.00 50.46 94 LYS A N 1
ATOM 710 C CA . LYS A 1 95 ? -9.146 5.352 7.978 1.00 54.10 94 LYS A CA 1
ATOM 711 C C . LYS A 1 95 ? -10.068 6.446 7.449 1.00 56.78 94 LYS A C 1
ATOM 712 O O . LYS A 1 95 ? -10.586 7.261 8.222 1.00 58.07 94 LYS A O 1
ATOM 718 N N . ASN A 1 96 ? -10.302 6.469 6.139 1.00 57.07 95 ASN A N 1
ATOM 719 C CA . ASN A 1 96 ? -11.084 7.512 5.487 1.00 57.83 95 ASN A CA 1
ATOM 720 C C . ASN A 1 96 ? -12.448 6.957 5.087 1.00 59.20 95 ASN A C 1
ATOM 721 O O . ASN A 1 96 ? -12.536 6.063 4.237 1.00 59.98 95 ASN A O 1
ATOM 726 N N . SER A 1 97 ? -13.508 7.491 5.693 1.00 59.23 96 SER A N 1
ATOM 727 C CA . SER A 1 97 ? -14.867 7.021 5.429 1.00 55.88 96 SER A CA 1
ATOM 728 C C . SER A 1 97 ? -15.790 8.162 5.022 1.00 50.87 96 SER A C 1
ATOM 729 O O . SER A 1 97 ? -16.998 7.970 4.887 1.00 50.30 96 SER A O 1
#